Protein AF-A0A965FLE6-F1 (afdb_monomer)

Radius of gyration: 10.64 Å; Cα contacts (8 Å, |Δi|>4): 62; chains: 1; bounding box: 24×17×29 Å

Structure (mmCIF, N/CA/C/O backbone):
data_AF-A0A965FLE6-F1
#
_entry.id   AF-A0A965FLE6-F1
#
loop_
_atom_site.group_PDB
_atom_site.id
_atom_site.type_symbol
_atom_site.label_atom_id
_atom_site.label_alt_id
_atom_site.label_comp_id
_atom_site.label_asym_id
_atom_site.label_entity_id
_atom_site.label_seq_id
_atom_site.pdbx_PDB_ins_code
_atom_site.Cartn_x
_atom_site.Cartn_y
_atom_site.Cartn_z
_atom_site.occupancy
_atom_site.B_iso_or_equiv
_atom_site.auth_seq_id
_atom_site.auth_comp_id
_atom_site.auth_asym_id
_atom_site.auth_atom_id
_atom_site.pdbx_PDB_model_num
ATOM 1 N N . ASN A 1 1 ? 1.460 -0.918 15.854 1.00 88.06 1 ASN A N 1
ATOM 2 C CA . ASN A 1 1 ? 1.998 -0.815 14.474 1.00 88.06 1 ASN A CA 1
ATOM 3 C C . ASN A 1 1 ? 2.464 -2.192 14.017 1.00 88.06 1 ASN A C 1
ATOM 5 O O . ASN A 1 1 ? 2.819 -3.004 14.865 1.00 88.06 1 ASN A O 1
ATOM 9 N N . ALA A 1 2 ? 2.456 -2.462 12.714 1.00 96.50 2 ALA A N 1
ATOM 10 C CA . ALA A 1 2 ? 2.978 -3.694 12.099 1.00 96.50 2 ALA A CA 1
ATOM 11 C C . ALA A 1 2 ? 3.627 -3.364 10.736 1.00 96.50 2 ALA A C 1
ATOM 13 O O . ALA A 1 2 ? 3.783 -2.186 10.424 1.00 96.50 2 ALA A O 1
ATOM 14 N N . GLY A 1 3 ? 4.035 -4.356 9.931 1.00 96.50 3 GLY A N 1
ATOM 15 C CA . GLY A 1 3 ? 4.437 -4.090 8.536 1.00 96.50 3 GLY A CA 1
ATOM 16 C C . GLY A 1 3 ? 5.562 -4.942 7.939 1.00 96.50 3 GLY A C 1
ATOM 17 O O . GLY A 1 3 ? 5.679 -5.025 6.715 1.00 96.50 3 GLY A O 1
ATOM 18 N N . HIS A 1 4 ? 6.372 -5.619 8.760 1.00 97.94 4 HIS A N 1
ATOM 19 C CA . HIS A 1 4 ? 7.452 -6.467 8.246 1.00 97.94 4 HIS A CA 1
ATOM 20 C C . HIS A 1 4 ? 6.895 -7.655 7.443 1.00 97.94 4 HIS A C 1
ATOM 22 O O . HIS A 1 4 ? 6.066 -8.410 7.945 1.00 97.94 4 HIS A O 1
ATOM 28 N N . GLY A 1 5 ? 7.354 -7.814 6.198 1.00 97.38 5 GLY A N 1
ATOM 29 C CA . GLY A 1 5 ? 6.925 -8.895 5.300 1.00 97.38 5 GLY A CA 1
ATOM 30 C C . GLY A 1 5 ? 5.576 -8.680 4.601 1.00 97.38 5 GLY A C 1
ATOM 31 O O . GLY A 1 5 ? 5.141 -9.554 3.848 1.00 97.38 5 GLY A O 1
ATOM 32 N N . LEU A 1 6 ? 4.915 -7.535 4.808 1.00 98.50 6 LEU A N 1
ATOM 33 C CA . LEU A 1 6 ? 3.665 -7.235 4.108 1.00 98.50 6 LEU A CA 1
ATOM 34 C C . LEU A 1 6 ? 3.909 -6.850 2.649 1.00 98.50 6 LEU A C 1
ATOM 36 O O . LEU A 1 6 ? 4.915 -6.228 2.309 1.00 98.50 6 LEU A O 1
ATOM 40 N N . ASN A 1 7 ? 2.965 -7.228 1.796 1.00 98.38 7 ASN A N 1
ATOM 41 C CA . ASN A 1 7 ? 2.935 -6.965 0.365 1.00 98.38 7 ASN A CA 1
ATOM 42 C C . ASN A 1 7 ? 1.481 -6.821 -0.126 1.00 98.38 7 ASN A C 1
ATOM 44 O O . ASN A 1 7 ? 0.533 -7.001 0.640 1.00 98.38 7 ASN A O 1
ATOM 48 N N . ILE A 1 8 ? 1.307 -6.513 -1.415 1.00 97.25 8 ILE A N 1
ATOM 49 C CA . ILE A 1 8 ? -0.007 -6.229 -2.018 1.00 97.25 8 ILE A CA 1
ATOM 50 C C . ILE A 1 8 ? -1.002 -7.399 -1.918 1.00 97.25 8 ILE A C 1
ATOM 52 O O . ILE A 1 8 ? -2.205 -7.187 -2.003 1.00 97.25 8 ILE A O 1
ATOM 56 N N . HIS A 1 9 ? -0.528 -8.628 -1.700 1.00 97.81 9 HIS A N 1
ATOM 57 C CA . HIS A 1 9 ? -1.379 -9.815 -1.637 1.00 97.81 9 HIS A CA 1
ATOM 58 C C . HIS A 1 9 ? -1.817 -10.175 -0.217 1.00 97.81 9 HIS A C 1
ATOM 60 O O . HIS A 1 9 ? -2.810 -10.874 -0.066 1.00 97.81 9 HIS A O 1
ATOM 66 N N . ASN A 1 10 ? -1.117 -9.722 0.828 1.00 98.00 10 ASN A N 1
ATOM 67 C CA . ASN A 1 10 ? -1.409 -10.114 2.215 1.00 98.00 10 ASN A CA 1
ATOM 68 C C . ASN A 1 10 ? -1.736 -8.941 3.155 1.00 98.00 10 ASN A C 1
ATOM 70 O O . ASN A 1 10 ? -2.195 -9.176 4.272 1.00 98.00 10 ASN A O 1
ATOM 74 N N . VAL A 1 11 ? -1.547 -7.691 2.712 1.00 98.31 11 VAL A N 1
ATOM 75 C CA . VAL A 1 11 ? -1.768 -6.497 3.545 1.00 98.31 11 VAL A CA 1
ATOM 76 C C . VAL A 1 11 ? -3.207 -6.386 4.058 1.00 98.31 11 VAL A C 1
ATOM 78 O O . VAL A 1 11 ? -3.416 -5.956 5.190 1.00 98.31 11 VAL A O 1
ATOM 81 N N . HIS A 1 12 ? -4.187 -6.835 3.269 1.00 97.06 12 HIS A N 1
ATOM 82 C CA . HIS A 1 12 ? -5.613 -6.725 3.576 1.00 97.06 12 HIS A CA 1
ATOM 83 C C . HIS A 1 12 ? -5.996 -7.392 4.908 1.00 97.06 12 HIS A C 1
ATOM 85 O O . HIS A 1 12 ? -6.656 -6.769 5.733 1.00 97.06 12 HIS A O 1
ATOM 91 N N . HIS A 1 13 ? -5.507 -8.608 5.175 1.00 96.56 13 HIS A N 1
ATOM 92 C CA . HIS A 1 13 ? -5.796 -9.328 6.421 1.00 96.56 13 HIS A CA 1
ATOM 93 C C . HIS A 1 13 ? -5.298 -8.597 7.670 1.00 96.56 13 HIS A C 1
ATOM 95 O O . HIS A 1 13 ? -5.903 -8.700 8.734 1.00 96.56 13 HIS A O 1
ATOM 101 N N . ILE A 1 14 ? -4.169 -7.894 7.555 1.00 97.94 14 ILE A N 1
ATOM 102 C CA . ILE A 1 14 ? -3.567 -7.178 8.681 1.00 97.94 14 ILE A CA 1
ATOM 103 C C . ILE A 1 14 ? -4.210 -5.801 8.841 1.00 97.94 14 ILE A C 1
ATOM 105 O O . ILE A 1 14 ? -4.475 -5.379 9.962 1.00 97.94 14 ILE A O 1
ATOM 109 N N . ALA A 1 15 ? -4.503 -5.118 7.733 1.00 97.88 15 ALA A N 1
ATOM 110 C CA . ALA A 1 15 ? -5.164 -3.818 7.736 1.00 97.88 15 ALA A CA 1
ATOM 111 C C . ALA A 1 15 ? -6.606 -3.875 8.276 1.00 97.88 15 ALA A C 1
ATOM 113 O O . ALA A 1 15 ? -7.069 -2.891 8.845 1.00 97.88 15 ALA A O 1
ATOM 114 N N . SER A 1 16 ? -7.293 -5.020 8.169 1.00 97.38 16 SER A N 1
ATOM 115 C CA . SER A 1 16 ? -8.643 -5.207 8.719 1.00 97.38 16 SER A CA 1
ATOM 116 C C . SER A 1 16 ? -8.691 -5.429 10.239 1.00 97.38 16 SER A C 1
ATOM 118 O O . SER A 1 16 ? -9.778 -5.513 10.805 1.00 97.38 16 SER A O 1
ATOM 120 N N . ILE A 1 17 ? -7.546 -5.584 10.919 1.00 97.44 17 ILE A N 1
ATOM 121 C CA . ILE A 1 17 ? -7.510 -5.844 12.366 1.00 97.44 17 ILE A CA 1
ATOM 122 C C . ILE A 1 17 ? -7.824 -4.543 13.131 1.00 97.44 17 ILE A C 1
ATOM 124 O O . ILE A 1 17 ? -7.073 -3.569 13.003 1.00 97.44 17 ILE A O 1
ATOM 128 N N . PRO A 1 18 ? -8.874 -4.509 13.978 1.00 95.81 18 PRO A N 1
ATOM 129 C CA . PRO A 1 18 ? -9.173 -3.339 14.798 1.00 95.81 18 PRO A CA 1
ATOM 130 C C . PRO A 1 18 ? -8.004 -2.975 15.725 1.00 95.81 18 PRO A C 1
ATOM 132 O O . PRO A 1 18 ? -7.409 -3.846 16.359 1.00 95.81 18 PRO A O 1
ATOM 135 N N . GLY A 1 19 ? -7.686 -1.682 15.828 1.00 94.94 19 GLY A N 1
ATOM 136 C CA . GLY A 1 19 ? -6.589 -1.176 16.668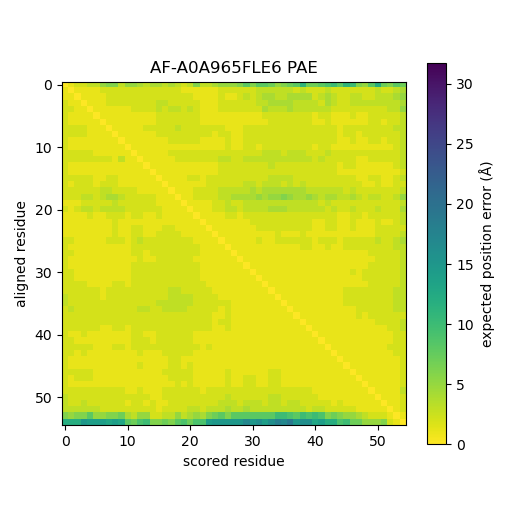 1.00 94.94 19 GLY A CA 1
ATOM 137 C C . GLY A 1 19 ? -5.209 -1.155 15.997 1.00 94.94 19 GLY A C 1
ATOM 138 O O . GLY A 1 19 ? -4.229 -0.754 16.626 1.00 94.94 19 GLY A O 1
ATOM 139 N N . ILE A 1 20 ? -5.101 -1.549 14.723 1.00 96.00 20 ILE A N 1
ATOM 140 C CA . ILE A 1 20 ? -3.917 -1.240 13.914 1.00 96.00 20 ILE A CA 1
ATOM 141 C C . ILE A 1 20 ? -3.967 0.235 13.500 1.00 96.00 20 ILE A C 1
ATOM 143 O O . ILE A 1 20 ? -4.758 0.635 12.649 1.00 96.00 20 ILE A O 1
ATOM 147 N N . GLU A 1 21 ? -3.082 1.033 14.093 1.00 95.31 21 GLU A N 1
ATOM 148 C CA . GLU A 1 21 ? -2.934 2.456 13.756 1.00 95.31 21 GLU A 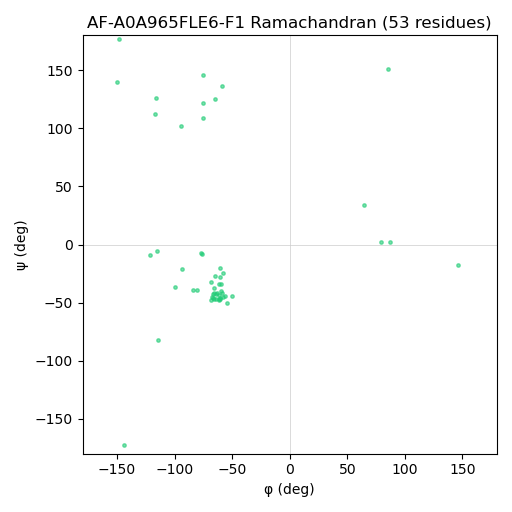CA 1
ATOM 149 C C . GLU A 1 21 ? -2.093 2.675 12.488 1.00 95.31 21 GLU A C 1
ATOM 151 O O . GLU A 1 21 ? -2.411 3.525 11.660 1.00 95.31 21 GLU A O 1
ATOM 156 N N . GLU A 1 22 ? -1.025 1.888 12.307 1.00 97.69 22 GLU A N 1
ATOM 157 C CA . GLU A 1 22 ? -0.034 2.105 11.247 1.00 97.69 22 GLU A CA 1
ATOM 158 C C . GLU A 1 22 ? 0.618 0.798 10.764 1.00 97.69 22 GLU A C 1
ATOM 160 O O . GLU A 1 22 ? 0.985 -0.072 11.571 1.00 97.69 22 GLU A O 1
ATOM 165 N N . LEU A 1 23 ? 0.812 0.701 9.441 1.00 98.31 23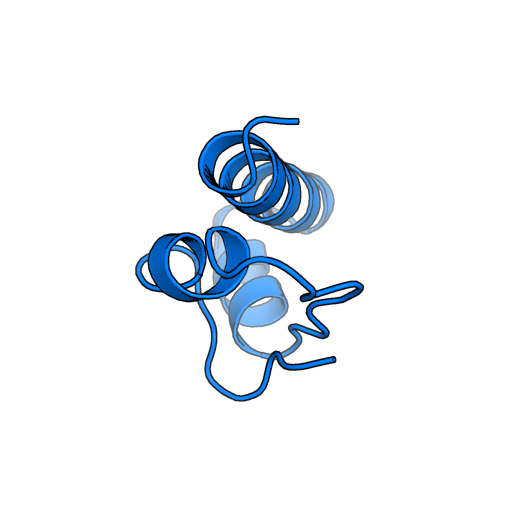 LEU A N 1
ATOM 166 C CA . LEU A 1 23 ? 1.578 -0.349 8.765 1.00 98.31 23 LEU A CA 1
ATOM 167 C C . LEU A 1 23 ? 2.797 0.248 8.048 1.00 98.31 23 LEU A C 1
ATOM 169 O O . LEU A 1 23 ? 2.656 0.952 7.051 1.00 98.31 23 LEU A O 1
ATOM 173 N N . ASN A 1 24 ? 3.996 -0.074 8.531 1.00 98.50 24 ASN A N 1
ATOM 174 C CA . ASN A 1 24 ? 5.261 0.368 7.946 1.00 98.50 24 ASN A CA 1
ATOM 175 C C . ASN A 1 24 ? 5.802 -0.683 6.974 1.00 98.50 24 ASN A C 1
ATOM 177 O O . ASN A 1 24 ? 6.368 -1.694 7.392 1.00 98.50 24 ASN A O 1
ATOM 181 N N . ILE A 1 25 ? 5.635 -0.444 5.674 1.00 98.69 25 ILE A N 1
ATOM 182 C CA . ILE A 1 25 ? 5.976 -1.398 4.612 1.00 98.69 25 ILE A CA 1
ATOM 183 C C . ILE A 1 25 ? 7.088 -0.809 3.738 1.00 98.69 25 ILE A C 1
ATOM 185 O O . ILE A 1 25 ? 6.961 0.298 3.229 1.00 98.69 25 ILE A O 1
ATOM 189 N N . GLY A 1 26 ? 8.184 -1.555 3.565 1.00 98.31 26 GLY A N 1
ATOM 190 C CA . GLY A 1 26 ? 9.359 -1.116 2.800 1.00 98.31 26 GLY A CA 1
ATOM 191 C C . GLY A 1 26 ? 9.592 -1.944 1.538 1.00 98.31 26 GLY A C 1
ATOM 192 O O . GLY A 1 26 ? 9.194 -1.552 0.444 1.00 98.31 26 GLY A O 1
ATOM 193 N N . HIS A 1 27 ? 10.236 -3.108 1.699 1.00 98.62 27 HIS A N 1
ATOM 194 C CA . HIS A 1 27 ? 10.742 -3.933 0.592 1.00 98.62 27 HIS A CA 1
ATOM 195 C C . HIS A 1 27 ? 9.700 -4.209 -0.503 1.00 98.62 27 HIS A C 1
ATOM 197 O O . HIS A 1 27 ? 10.011 -4.058 -1.678 1.00 98.62 27 HIS A O 1
ATOM 203 N N . ALA A 1 28 ? 8.462 -4.553 -0.138 1.00 98.62 28 ALA A N 1
ATOM 204 C CA . ALA A 1 28 ? 7.419 -4.848 -1.117 1.00 98.62 28 ALA A CA 1
ATOM 205 C C . ALA A 1 28 ? 7.011 -3.630 -1.963 1.00 98.62 28 ALA A C 1
ATOM 207 O O . ALA A 1 28 ? 6.780 -3.787 -3.157 1.00 98.62 28 ALA A O 1
ATOM 208 N N . ILE A 1 29 ? 6.964 -2.423 -1.381 1.00 98.75 29 ILE A N 1
ATOM 209 C CA . ILE A 1 29 ? 6.656 -1.197 -2.136 1.00 98.75 29 ILE A CA 1
ATOM 210 C C . ILE A 1 29 ? 7.787 -0.902 -3.120 1.00 98.75 29 ILE A C 1
ATOM 212 O O . ILE A 1 29 ? 7.522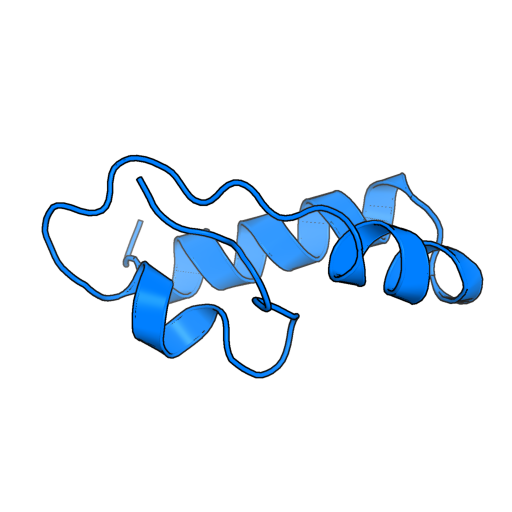 -0.643 -4.289 1.00 98.75 29 ILE A O 1
ATOM 216 N N . VAL A 1 30 ? 9.045 -0.991 -2.672 1.00 98.81 30 VAL A N 1
ATOM 217 C CA . VAL A 1 30 ? 10.213 -0.788 -3.545 1.00 98.81 30 VAL A CA 1
ATOM 218 C C . VAL A 1 30 ? 10.235 -1.822 -4.672 1.00 98.81 30 VAL A C 1
ATOM 220 O O . VAL A 1 30 ? 10.401 -1.447 -5.827 1.00 98.81 30 VAL A O 1
ATOM 223 N N . ALA A 1 31 ? 10.027 -3.103 -4.359 1.00 98.69 31 ALA A N 1
ATOM 224 C CA . ALA A 1 31 ? 10.010 -4.180 -5.346 1.00 98.69 31 ALA A CA 1
ATOM 225 C C . ALA A 1 31 ? 8.898 -3.986 -6.387 1.00 98.69 31 ALA A C 1
ATOM 227 O O . ALA A 1 31 ? 9.144 -4.138 -7.580 1.00 98.69 31 ALA A O 1
ATOM 228 N N . HIS A 1 32 ? 7.697 -3.598 -5.954 1.00 98.62 32 HIS A N 1
ATOM 229 C CA . HIS A 1 32 ? 6.578 -3.320 -6.853 1.00 98.62 32 HIS A CA 1
ATOM 230 C C . HIS A 1 32 ? 6.836 -2.092 -7.733 1.00 98.62 32 HIS A C 1
ATOM 232 O O . HIS A 1 32 ? 6.629 -2.129 -8.945 1.00 98.62 32 HIS A O 1
ATOM 238 N N . ALA A 1 33 ? 7.388 -1.025 -7.148 1.00 98.81 33 ALA A N 1
ATOM 239 C CA . ALA A 1 33 ? 7.702 0.223 -7.841 1.00 98.81 33 ALA A CA 1
ATOM 240 C C . ALA A 1 33 ? 8.665 0.055 -9.028 1.00 98.81 33 ALA A C 1
ATOM 242 O O . ALA A 1 33 ? 8.616 0.868 -9.949 1.00 98.81 33 ALA A O 1
ATOM 243 N N . VAL A 1 34 ? 9.501 -0.990 -9.046 1.00 98.69 34 VAL A N 1
ATOM 244 C CA . VAL A 1 34 ? 10.370 -1.308 -10.196 1.00 98.69 34 VAL A CA 1
ATOM 245 C C . VAL A 1 34 ? 9.556 -1.586 -11.467 1.00 98.69 34 VAL A C 1
ATOM 247 O O . VAL A 1 34 ? 10.036 -1.321 -12.565 1.00 98.69 34 VAL A O 1
ATOM 250 N N . PHE A 1 35 ? 8.321 -2.073 -11.331 1.00 98.62 35 PHE A N 1
ATOM 251 C CA . PHE A 1 35 ? 7.456 -2.426 -12.459 1.00 98.62 35 PHE A CA 1
ATOM 252 C C . PHE A 1 35 ? 6.418 -1.351 -12.782 1.00 98.62 35 PHE A C 1
ATOM 254 O O . PHE A 1 35 ? 6.106 -1.135 -13.950 1.00 98.62 35 PHE A O 1
ATOM 261 N N . VAL A 1 36 ? 5.880 -0.683 -11.759 1.00 98.56 36 VAL A N 1
ATOM 262 C CA . VAL A 1 36 ? 4.718 0.217 -11.904 1.00 98.56 36 VAL A CA 1
ATOM 263 C C . VAL A 1 36 ? 5.026 1.687 -11.605 1.00 98.56 36 VAL A C 1
ATOM 265 O O . VAL A 1 36 ? 4.173 2.551 -11.789 1.00 98.56 36 VAL A O 1
ATOM 268 N N . GLY A 1 37 ? 6.241 1.991 -11.146 1.00 98.69 37 GLY A N 1
ATOM 269 C CA . GLY A 1 37 ? 6.633 3.318 -10.682 1.00 98.69 37 GLY A CA 1
ATOM 270 C C . GLY A 1 37 ? 6.292 3.577 -9.209 1.00 98.69 37 GLY A C 1
ATOM 271 O O . GLY A 1 37 ? 5.336 3.042 -8.647 1.00 98.69 37 GLY A O 1
ATOM 272 N N . TRP A 1 38 ? 7.100 4.431 -8.571 1.00 98.69 38 TRP A N 1
ATOM 273 C CA . TRP A 1 38 ? 7.034 4.703 -7.129 1.00 98.69 38 TRP A CA 1
ATOM 274 C C . TRP A 1 38 ? 5.698 5.297 -6.674 1.00 98.69 38 TRP A C 1
ATOM 276 O O . TRP A 1 38 ? 5.112 4.822 -5.703 1.00 98.69 38 TRP A O 1
ATOM 286 N N . GLU A 1 39 ? 5.200 6.315 -7.382 1.00 98.75 39 GLU A N 1
ATOM 287 C CA . GLU A 1 39 ? 3.954 6.992 -7.006 1.00 98.75 39 GLU A CA 1
ATOM 288 C C . GLU A 1 39 ? 2.768 6.021 -7.014 1.00 98.75 39 GLU A C 1
ATOM 290 O O . GLU A 1 39 ? 1.995 5.973 -6.054 1.00 98.75 39 GLU A O 1
ATOM 295 N N . TYR A 1 40 ? 2.654 5.214 -8.072 1.00 98.75 40 TYR A N 1
ATOM 296 C CA . TYR A 1 40 ? 1.585 4.232 -8.192 1.00 98.75 40 TYR A CA 1
ATOM 297 C C . TYR A 1 40 ? 1.695 3.161 -7.100 1.00 98.75 40 TYR A C 1
ATOM 299 O O . TYR A 1 40 ? 0.710 2.908 -6.412 1.00 98.75 40 TYR A O 1
ATOM 307 N N . ALA A 1 41 ? 2.887 2.601 -6.863 1.00 98.81 41 ALA A N 1
ATOM 308 C CA . ALA A 1 41 ? 3.085 1.556 -5.855 1.00 98.81 41 ALA A CA 1
ATOM 309 C C . ALA A 1 41 ? 2.679 1.999 -4.437 1.00 98.81 41 ALA A C 1
ATOM 311 O O . ALA A 1 41 ? 2.038 1.243 -3.703 1.00 98.81 41 ALA A O 1
ATOM 312 N N . VAL A 1 42 ? 3.011 3.236 -4.049 1.00 98.75 42 VAL A N 1
ATOM 313 C CA . VAL A 1 42 ? 2.612 3.797 -2.748 1.00 98.75 42 VAL A CA 1
ATOM 314 C C . VAL A 1 42 ? 1.098 4.018 -2.685 1.00 98.75 42 VAL A C 1
ATOM 316 O O . VAL A 1 42 ? 0.464 3.675 -1.684 1.00 98.75 42 VAL A O 1
ATOM 319 N N . ARG A 1 43 ? 0.503 4.583 -3.744 1.00 98.69 43 ARG A N 1
ATOM 320 C CA . ARG A 1 43 ? -0.942 4.855 -3.801 1.00 98.69 43 ARG A CA 1
ATOM 321 C C . ARG A 1 43 ? -1.769 3.575 -3.765 1.00 98.69 43 ARG A C 1
ATOM 323 O O . ARG A 1 43 ? -2.760 3.533 -3.043 1.00 98.69 43 ARG A O 1
ATOM 330 N N . GLU A 1 44 ? -1.353 2.549 -4.496 1.00 98.50 44 GLU A N 1
ATOM 331 C CA . GLU A 1 44 ? -2.033 1.256 -4.537 1.00 98.50 44 GLU A CA 1
ATOM 332 C C . GLU A 1 44 ? -1.966 0.542 -3.183 1.00 98.50 44 GLU A C 1
ATOM 334 O O . GLU A 1 44 ? -3.003 0.137 -2.662 1.00 98.50 44 GLU A O 1
ATOM 339 N N . MET A 1 45 ? -0.788 0.479 -2.545 1.00 98.69 45 MET A N 1
ATOM 340 C CA . MET A 1 45 ? -0.658 -0.095 -1.198 1.00 98.69 45 MET A CA 1
ATOM 341 C C . MET A 1 45 ? -1.585 0.605 -0.195 1.00 98.69 45 MET A C 1
ATOM 343 O O . MET A 1 45 ? -2.283 -0.047 0.581 1.00 98.69 45 MET A O 1
ATOM 347 N N . LYS A 1 46 ? -1.637 1.943 -0.238 1.00 98.31 46 LYS A N 1
ATOM 348 C CA . LYS A 1 46 ? -2.528 2.730 0.619 1.00 98.31 46 LYS A CA 1
ATOM 349 C C . LYS A 1 46 ? -4.005 2.443 0.336 1.00 98.31 46 LYS A C 1
ATOM 351 O O . LYS A 1 46 ? -4.776 2.342 1.286 1.00 98.31 46 LYS A O 1
ATOM 356 N N . ALA A 1 47 ? -4.399 2.321 -0.931 1.00 98.31 47 ALA A N 1
ATOM 357 C CA . ALA A 1 47 ? -5.779 2.017 -1.305 1.00 98.31 47 ALA A CA 1
ATOM 358 C C . ALA A 1 47 ? -6.228 0.665 -0.729 1.00 98.31 47 ALA A C 1
ATOM 360 O O . ALA A 1 47 ? -7.258 0.616 -0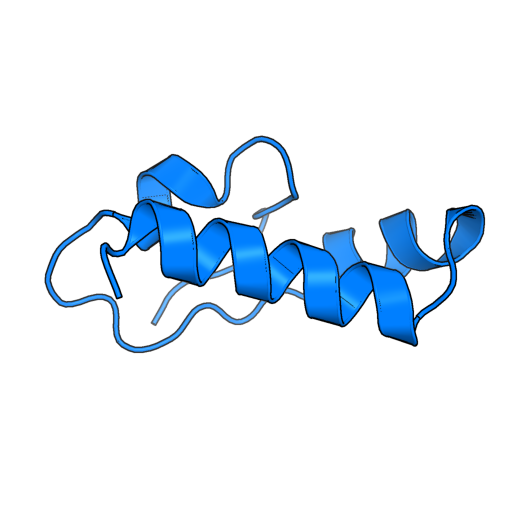.063 1.00 98.31 47 ALA A O 1
ATOM 361 N N . LEU A 1 48 ? -5.405 -0.381 -0.869 1.00 98.00 48 L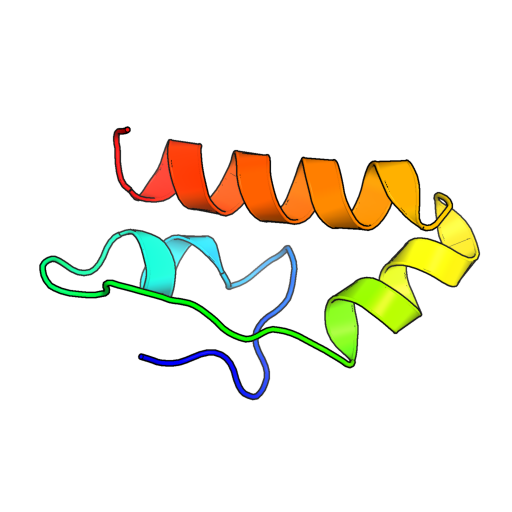EU A N 1
ATOM 362 C CA . LEU A 1 48 ? -5.673 -1.709 -0.299 1.00 98.00 48 LEU A CA 1
ATOM 363 C C . LEU A 1 48 ? -5.818 -1.670 1.230 1.00 98.00 48 LEU A C 1
ATOM 365 O O . LEU A 1 48 ? -6.679 -2.339 1.799 1.00 98.00 48 LEU A O 1
ATOM 369 N N . MET A 1 49 ? -4.985 -0.877 1.913 1.00 98.12 49 MET A N 1
ATOM 370 C CA . MET A 1 49 ? -5.069 -0.703 3.367 1.00 98.12 49 MET A CA 1
ATOM 371 C C . MET A 1 49 ? -6.363 -0.001 3.799 1.00 98.12 49 MET A C 1
ATOM 373 O O . MET A 1 49 ? -6.953 -0.389 4.802 1.00 98.12 49 MET A O 1
ATOM 377 N N . ILE A 1 50 ? -6.791 1.033 3.068 1.00 97.69 50 ILE A N 1
ATOM 378 C CA . ILE A 1 50 ? -8.015 1.796 3.359 1.00 97.69 50 ILE A CA 1
ATOM 379 C C . ILE A 1 50 ? -9.256 0.935 3.119 1.00 97.69 50 ILE A C 1
ATOM 381 O O . ILE A 1 50 ? -10.106 0.842 4.002 1.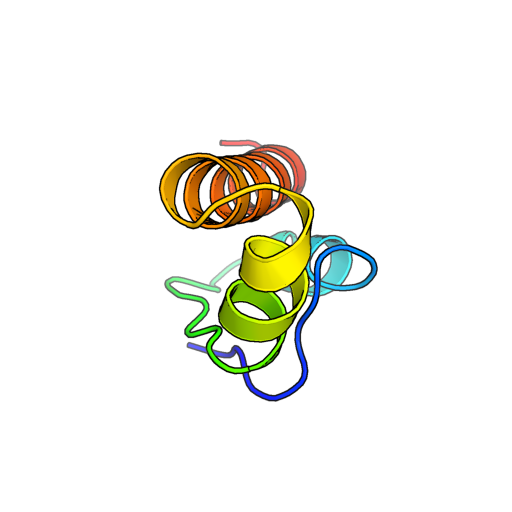00 97.69 50 ILE A O 1
ATOM 385 N N . GLU A 1 51 ? -9.305 0.255 1.972 1.00 97.25 51 GLU A N 1
ATOM 386 C CA . GLU A 1 51 ? -10.378 -0.675 1.615 1.00 97.25 51 GLU A CA 1
ATOM 387 C C . GLU A 1 51 ? -10.557 -1.745 2.700 1.00 97.25 51 GLU A C 1
ATOM 389 O O . GLU A 1 51 ? -11.657 -1.937 3.215 1.00 97.25 51 GLU A O 1
ATOM 394 N N . ALA A 1 52 ? -9.464 -2.389 3.117 1.00 96.69 52 ALA A N 1
ATOM 395 C CA . ALA A 1 52 ? -9.50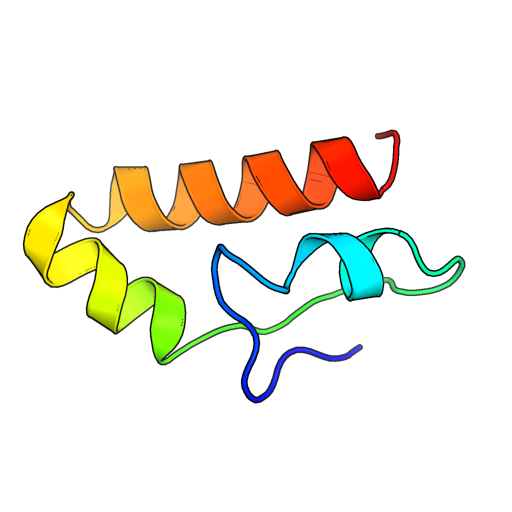4 -3.431 4.137 1.00 96.69 52 ALA A CA 1
ATOM 396 C C . ALA A 1 52 ? -9.851 -2.910 5.543 1.00 96.69 52 ALA A C 1
ATOM 398 O O . ALA A 1 52 ? -10.489 -3.621 6.319 1.00 96.69 52 ALA A O 1
ATOM 399 N N . ALA A 1 53 ? -9.448 -1.681 5.881 1.00 95.12 53 ALA A N 1
ATOM 400 C CA . ALA A 1 53 ? -9.787 -1.048 7.154 1.00 95.12 53 ALA A CA 1
ATOM 401 C C . ALA A 1 53 ? -11.240 -0.534 7.210 1.00 95.12 53 ALA A C 1
ATOM 403 O O . ALA A 1 53 ? -11.681 -0.101 8.276 1.00 95.12 53 ALA A O 1
ATOM 404 N N . GLY A 1 54 ? -11.969 -0.548 6.086 1.00 89.12 54 GLY A N 1
ATOM 405 C CA . GLY A 1 54 ? -13.318 0.011 5.981 1.00 89.12 54 GLY A CA 1
ATOM 406 C C . GLY A 1 54 ? -13.358 1.528 6.191 1.00 89.12 54 GLY A C 1
ATOM 407 O O . GLY A 1 54 ? -14.307 2.027 6.798 1.00 89.12 54 GLY A O 1
ATOM 408 N N . LYS A 1 55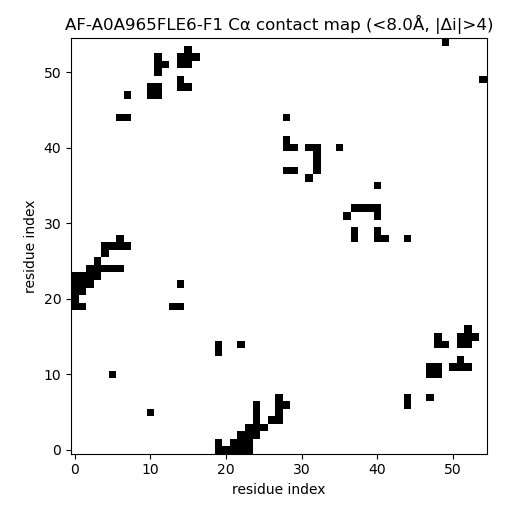 ? -12.305 2.237 5.762 1.00 72.19 55 LYS A N 1
ATOM 409 C CA . LYS A 1 55 ? -12.150 3.695 5.904 1.00 72.19 55 LYS A CA 1
ATOM 410 C C . LYS A 1 55 ? -12.382 4.440 4.594 1.00 72.19 55 LYS A C 1
ATOM 412 O O . LYS A 1 55 ? -12.253 3.818 3.520 1.00 72.19 55 LYS A O 1
#

Nearest PDB structures (foldseek):
  5dlc-assembly2_D  TM=1.012E+00  e=1.198E-03  Pseudomonas aeruginosa
  1ho1-assembly1_C  TM=1.003E+00  e=2.875E-03  Escherichia coli
  1ixq-assembly1_C  TM=9.996E-01  e=4.453E-03  Escherichia coli
  3f4n-assembly5_B  TM=9.993E-01  e=9.429E-03  Yersinia pestis
  6rg0-assembly2_B  TM=9.939E-01  e=1.372E-02  Escherichia coli K-12

pLDDT: mean 97.06, std 3.93, range [72.19, 98.81]

Sequence (55 aa):
NAGHGLNIHNVHHIASIPGIEELNIGHAIVAHAVFVGWEYAVREMKALMIEAAGK

Mean predicted aligned error: 1.95 Å

Foldseek 3Di:
DEAPPDALVPLLVVLLDPPPPDYDYDPRLVVVCVPVNNVVSVVSSVVSSCVSNVD

Solvent-accessible surface area (backbone atoms only — not comparable to full-atom values): 3202 Å² total; per-residue (Å²): 110,53,30,87,90,41,35,94,88,55,36,42,74,58,39,47,41,87,89,62,82,45,73,62,62,56,69,45,44,57,61,47,16,77,79,65,36,60,71,52,31,54,52,52,52,50,48,47,36,32,63,39,49,74,103

Secondary structure (DSSP, 8-state):
-B-TT--TTTHHHHHTSTT---B---HHHHHHHHHH-HHHHHHHHHHHHHHHHT-